Protein AF-A0A6V7L2U2-F1 (afdb_monomer)

pLDDT: mean 77.49, std 11.61, range [58.19, 94.0]

Radius of gyration: 19.54 Å; Cα contacts (8 Å, |Δi|>4): 29; chains: 1; bounding box: 39×28×45 Å

InterPro domains:
  IPR011057 Mss4-like superfamily [SSF51316] (2-62)
  IPR011323 Mss4/translationally controlled tumour-associated TCTP [G3DSA:2.170.150.10] (1-62)
  IPR018103 Translationally controlled tumour protein, conserved site [PS01002] (12-22)
  IPR018105 Translationally controlled tumour protein [PF00838] (2-62)
  IPR018105 Translationally controlled tumour protein [PR01653] (13-24)
  IPR018105 Translationally controlled tumour protein [PR01653] (25-44)
  IPR018105 Translationally controlled tumour protein [PTHR11991] (7-62)
  IPR034737 Translationally controlled tumour protein (TCTP) domain [PS51797] (1-62)

Structure (mmCIF, N/CA/C/O backbone):
data_AF-A0A6V7L2U2-F1
#
_entry.id   AF-A0A6V7L2U2-F1
#
loop_
_atom_site.group_PDB
_atom_site.id
_atom_site.type_symbol
_atom_site.label_atom_id
_atom_site.label_alt_id
_atom_site.label_comp_id
_atom_site.label_asym_id
_atom_site.label_entity_id
_atom_site.label_seq_id
_atom_site.pdbx_PDB_ins_code
_atom_site.Cartn_x
_atom_site.Cartn_y
_atom_site.Cartn_z
_atom_site.occupancy
_atom_site.B_iso_or_equiv
_atom_site.auth_seq_id
_atom_site.auth_comp_id
_atom_site.auth_asym_id
_atom_site.auth_atom_id
_atom_site.pdbx_PDB_model_num
ATOM 1 N N . LEU A 1 1 ? 12.970 -3.403 1.206 1.00 69.25 1 LEU A N 1
ATOM 2 C CA . LEU A 1 1 ? 12.336 -2.897 -0.028 1.00 69.25 1 LEU A CA 1
ATOM 3 C C . LEU A 1 1 ? 12.888 -3.726 -1.170 1.00 69.25 1 LEU A C 1
ATOM 5 O O . LEU A 1 1 ? 14.083 -3.997 -1.162 1.00 69.25 1 LEU A O 1
ATOM 9 N N . VAL A 1 2 ? 12.018 -4.216 -2.044 1.00 82.19 2 VAL A N 1
ATOM 10 C CA . VAL A 1 2 ? 12.387 -4.999 -3.227 1.00 82.19 2 VAL A CA 1
ATOM 11 C C . VAL A 1 2 ? 12.323 -4.066 -4.422 1.00 82.19 2 VAL A C 1
ATOM 13 O O . VAL A 1 2 ? 11.394 -3.272 -4.523 1.00 82.19 2 VAL A O 1
ATOM 16 N N . THR A 1 3 ? 13.317 -4.163 -5.295 1.00 79.75 3 THR A N 1
ATOM 17 C CA . THR A 1 3 ? 13.424 -3.384 -6.528 1.00 79.75 3 THR A CA 1
ATOM 18 C C . THR A 1 3 ? 13.159 -4.319 -7.703 1.00 79.75 3 THR A C 1
ATOM 20 O O . THR A 1 3 ? 13.750 -5.398 -7.754 1.00 79.75 3 THR A O 1
ATOM 23 N N . ARG A 1 4 ? 12.261 -3.944 -8.615 1.00 73.81 4 ARG A N 1
ATOM 24 C CA . ARG A 1 4 ? 11.884 -4.736 -9.795 1.00 73.81 4 ARG A CA 1
ATOM 25 C C . ARG A 1 4 ? 11.911 -3.869 -11.040 1.00 73.81 4 ARG A C 1
ATOM 27 O O . ARG A 1 4 ? 11.526 -2.705 -10.986 1.00 73.81 4 ARG A O 1
ATOM 34 N N . LYS A 1 5 ? 12.350 -4.450 -12.152 1.00 77.00 5 LYS A N 1
ATOM 35 C CA . LYS A 1 5 ? 12.254 -3.821 -13.467 1.00 77.00 5 LYS A CA 1
ATOM 36 C C . LYS A 1 5 ? 10.870 -4.112 -14.044 1.00 77.00 5 LYS A C 1
ATOM 38 O O . LYS A 1 5 ? 10.426 -5.261 -14.063 1.00 77.00 5 LYS A O 1
ATOM 43 N N . ASN A 1 6 ? 10.176 -3.080 -14.499 1.00 64.31 6 ASN A N 1
ATOM 44 C CA . ASN A 1 6 ? 8.906 -3.227 -15.192 1.00 64.31 6 ASN A CA 1
ATOM 45 C C . ASN A 1 6 ? 9.158 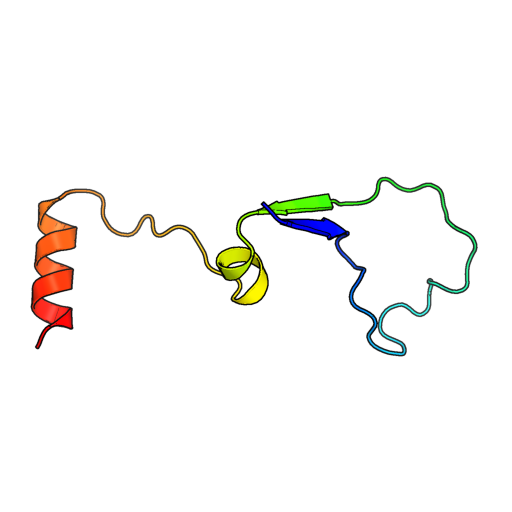-3.962 -16.510 1.00 64.31 6 ASN A C 1
ATOM 47 O O . ASN A 1 6 ? 9.993 -3.542 -17.304 1.00 64.31 6 ASN A O 1
ATOM 51 N N . GLY A 1 7 ? 8.436 -5.059 -16.738 1.00 63.78 7 GLY A N 1
ATOM 52 C CA . GLY A 1 7 ? 8.611 -5.883 -17.936 1.00 63.78 7 GLY A CA 1
ATOM 53 C C . GLY A 1 7 ? 9.600 -7.040 -17.784 1.00 63.78 7 GLY A C 1
ATOM 54 O O . GLY A 1 7 ? 9.647 -7.881 -18.675 1.00 63.78 7 GLY A O 1
ATOM 55 N N . ASP A 1 8 ? 10.284 -7.179 -16.641 1.00 64.88 8 ASP A N 1
ATOM 56 C CA . ASP A 1 8 ? 11.034 -8.399 -16.284 1.00 64.88 8 ASP A CA 1
ATOM 57 C C . ASP A 1 8 ? 10.078 -9.501 -15.787 1.00 64.88 8 ASP A C 1
ATOM 59 O O . ASP A 1 8 ? 10.195 -10.077 -14.706 1.00 64.88 8 ASP A O 1
ATOM 63 N N . ILE A 1 9 ? 9.021 -9.712 -16.569 1.00 65.56 9 ILE A N 1
ATOM 64 C CA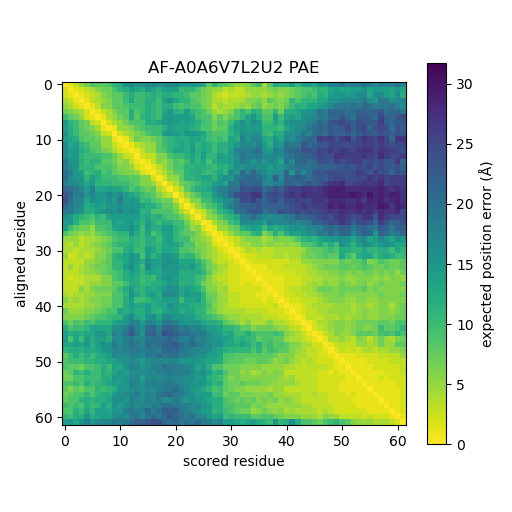 . ILE A 1 9 ? 8.034 -10.765 -16.399 1.00 65.56 9 ILE A CA 1
ATOM 65 C C . ILE A 1 9 ? 8.262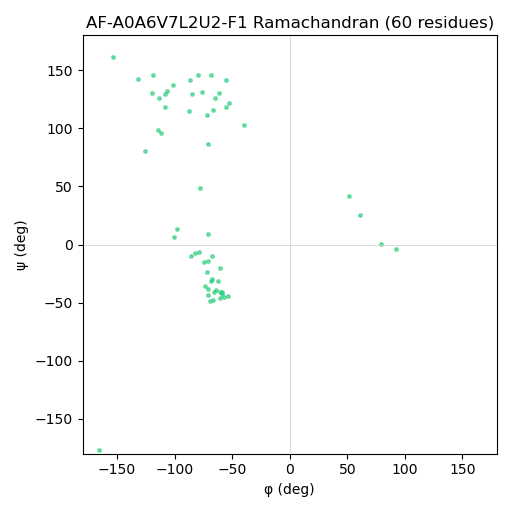 -11.694 -17.586 1.00 65.56 9 ILE A C 1
ATOM 67 O O . ILE A 1 9 ? 7.784 -11.435 -18.690 1.00 65.56 9 ILE A O 1
ATOM 71 N N . GLN A 1 10 ? 9.034 -12.758 -17.364 1.00 61.53 10 GLN A N 1
ATOM 72 C CA . GLN A 1 10 ? 9.303 -13.770 -18.382 1.00 61.53 10 GLN A CA 1
ATOM 73 C C . GLN A 1 10 ? 8.037 -14.595 -18.640 1.00 61.53 10 GLN A C 1
ATOM 75 O O . GLN A 1 10 ? 7.795 -15.629 -18.019 1.00 61.53 10 GLN A O 1
ATOM 80 N N . ILE A 1 11 ? 7.196 -14.091 -19.537 1.00 66.62 11 ILE A N 1
ATOM 81 C CA . ILE A 1 11 ? 6.110 -14.834 -20.171 1.00 66.62 11 ILE A CA 1
ATOM 82 C C . ILE A 1 11 ? 6.543 -15.054 -21.617 1.00 66.62 11 ILE A C 1
ATOM 84 O O . ILE A 1 11 ? 6.744 -14.085 -22.356 1.00 66.62 11 ILE A O 1
ATOM 88 N N . ASP A 1 12 ? 6.692 -16.317 -22.015 1.00 65.00 12 ASP A N 1
ATOM 89 C CA . ASP A 1 12 ? 7.100 -16.682 -23.372 1.00 65.00 12 ASP A CA 1
ATOM 90 C C . ASP A 1 12 ? 6.189 -16.003 -24.409 1.00 65.00 12 ASP A C 1
ATOM 92 O O . ASP A 1 12 ? 4.966 -16.155 -24.391 1.00 65.00 12 ASP A O 1
ATOM 96 N N . GLY A 1 13 ? 6.791 -15.210 -25.300 1.00 65.31 13 GLY A N 1
ATOM 97 C CA . GLY A 1 13 ? 6.087 -14.491 -26.367 1.00 65.31 13 GLY A CA 1
ATOM 98 C C . GLY A 1 13 ? 5.361 -13.204 -25.952 1.00 65.31 13 GLY A C 1
ATOM 99 O O . GLY A 1 13 ? 4.770 -12.556 -26.813 1.00 65.31 13 GLY A O 1
ATOM 100 N N . PHE A 1 14 ? 5.407 -12.790 -24.680 1.00 67.69 14 PHE A N 1
ATOM 101 C CA . PHE A 1 14 ? 4.801 -11.525 -24.229 1.00 67.69 14 PHE A CA 1
ATOM 102 C C . PHE A 1 14 ? 5.576 -10.290 -24.704 1.00 67.69 14 PHE A C 1
ATOM 104 O O . PHE A 1 14 ? 4.992 -9.219 -24.855 1.00 67.69 14 PHE A O 1
ATOM 111 N N . ASN A 1 15 ? 6.870 -10.451 -24.997 1.00 67.75 15 ASN A N 1
ATOM 112 C CA . ASN A 1 15 ? 7.696 -9.411 -25.598 1.00 67.75 15 ASN A CA 1
ATOM 113 C C . ASN A 1 15 ? 8.388 -9.914 -26.882 1.00 67.75 15 ASN A C 1
ATOM 115 O O . ASN A 1 15 ? 9.563 -10.272 -26.841 1.00 67.75 15 ASN A O 1
ATOM 119 N N . PRO A 1 16 ? 7.685 -9.948 -28.031 1.00 67.38 16 PRO A N 1
ATOM 120 C CA . PRO A 1 16 ? 8.266 -10.335 -29.322 1.00 67.38 16 PRO A CA 1
ATOM 121 C C . PRO A 1 16 ? 9.423 -9.432 -29.780 1.00 67.38 16 PRO A C 1
ATOM 123 O O . PRO A 1 16 ? 10.215 -9.844 -30.617 1.00 67.38 16 PRO A O 1
ATOM 126 N N . SER A 1 17 ? 9.520 -8.214 -29.234 1.00 67.56 17 SER A N 1
ATOM 127 C CA . SER A 1 17 ? 10.586 -7.250 -29.531 1.00 67.56 17 SER A CA 1
ATOM 128 C C . SER A 1 17 ? 11.871 -7.504 -28.734 1.00 67.56 17 SER A C 1
ATOM 130 O O . SER A 1 17 ? 12.876 -6.857 -28.998 1.00 67.56 17 SER A O 1
ATOM 132 N N . ALA A 1 18 ? 11.863 -8.432 -27.767 1.00 63.47 18 ALA A N 1
ATOM 133 C CA . ALA A 1 18 ? 13.024 -8.738 -26.925 1.00 63.47 18 ALA A CA 1
ATOM 134 C C . ALA A 1 18 ? 14.200 -9.387 -27.683 1.00 63.47 18 ALA A C 1
ATOM 136 O O . ALA A 1 18 ? 15.274 -9.540 -27.106 1.00 63.47 18 ALA A O 1
ATOM 137 N N . GLU A 1 19 ? 14.001 -9.798 -28.942 1.00 62.38 19 GLU A N 1
ATOM 138 C CA . GLU A 1 19 ? 15.068 -10.322 -29.807 1.00 62.38 19 GLU A CA 1
ATOM 139 C C . GLU A 1 19 ? 15.844 -9.223 -30.556 1.00 62.38 19 GLU A C 1
ATOM 141 O O . GLU A 1 19 ? 16.889 -9.509 -31.145 1.00 62.38 19 GLU A O 1
ATOM 146 N N . GLU A 1 20 ? 15.378 -7.969 -30.529 1.00 58.56 20 GLU A N 1
ATOM 147 C CA . GLU A 1 20 ? 16.138 -6.827 -31.043 1.00 58.56 20 GLU A CA 1
ATOM 148 C C . GLU A 1 20 ? 17.063 -6.275 -29.946 1.00 58.56 20 GLU A C 1
ATOM 150 O O . GLU A 1 20 ? 16.736 -6.292 -28.760 1.00 58.56 20 GLU A O 1
ATOM 155 N N . ALA A 1 21 ? 18.275 -5.867 -30.336 1.00 58.78 21 ALA A N 1
ATOM 156 C CA . ALA A 1 21 ? 19.314 -5.437 -29.406 1.00 58.78 21 ALA A CA 1
ATOM 157 C C . ALA A 1 21 ? 18.824 -4.308 -28.485 1.00 58.78 21 ALA A C 1
ATOM 159 O O . ALA A 1 21 ? 18.133 -3.404 -28.941 1.00 58.78 21 ALA A O 1
ATOM 160 N N . ASP A 1 22 ? 19.242 -4.371 -27.216 1.00 58.19 22 ASP A N 1
ATOM 161 C CA . ASP A 1 22 ? 18.950 -3.406 -26.151 1.00 58.19 22 ASP A CA 1
ATOM 162 C C . ASP A 1 22 ? 19.003 -1.953 -26.662 1.00 58.19 22 ASP A C 1
ATOM 164 O O . ASP A 1 22 ? 20.079 -1.396 -26.892 1.00 58.19 22 ASP A O 1
ATOM 168 N N . GLU A 1 23 ? 17.828 -1.348 -26.875 1.00 62.41 23 GLU A N 1
ATOM 169 C CA . GLU A 1 23 ? 17.680 -0.002 -27.447 1.00 62.41 23 GLU A CA 1
ATOM 170 C C . GLU A 1 23 ? 18.124 1.116 -26.480 1.00 62.41 23 GLU A C 1
ATOM 172 O O . GLU A 1 23 ? 17.917 2.296 -26.761 1.00 62.41 23 GLU A O 1
ATOM 177 N N . GLY A 1 24 ? 18.746 0.794 -25.337 1.00 59.84 24 GLY A N 1
ATOM 178 C CA . GLY A 1 24 ? 19.283 1.788 -24.402 1.00 59.84 24 GLY A CA 1
ATOM 179 C C . GLY A 1 24 ? 18.208 2.715 -23.827 1.00 59.84 24 GLY A C 1
ATOM 180 O O . GLY A 1 24 ? 18.496 3.859 -23.475 1.00 59.84 24 GLY A O 1
ATOM 181 N N . THR A 1 25 ? 16.963 2.238 -23.780 1.00 62.38 25 THR A N 1
ATOM 182 C CA . THR A 1 25 ? 15.817 2.982 -23.251 1.00 62.38 25 THR A CA 1
ATOM 183 C C . THR A 1 25 ? 15.817 2.912 -21.725 1.00 62.38 25 THR A C 1
ATOM 185 O O . THR A 1 25 ? 16.213 1.901 -21.148 1.00 62.38 25 THR A O 1
ATOM 188 N N . ASP A 1 26 ? 15.372 3.981 -21.060 1.00 61.88 26 ASP A N 1
ATOM 189 C CA . ASP A 1 26 ? 15.332 4.047 -19.598 1.00 61.88 26 ASP A CA 1
ATOM 190 C C . ASP A 1 26 ? 14.542 2.869 -19.004 1.00 61.88 26 ASP A C 1
ATOM 192 O O . ASP A 1 26 ? 13.340 2.704 -19.239 1.00 61.88 26 ASP A O 1
ATOM 196 N N . GLU A 1 27 ? 15.224 2.051 -18.200 1.00 65.50 27 GLU A N 1
ATOM 197 C CA . GLU A 1 27 ? 14.596 0.954 -17.477 1.00 65.50 27 GLU A CA 1
ATOM 198 C C . GLU A 1 27 ? 13.632 1.523 -16.428 1.00 65.50 27 GLU A C 1
ATOM 200 O O . GLU A 1 27 ? 14.035 2.180 -15.463 1.00 65.50 27 GLU A O 1
ATOM 205 N N . ALA A 1 28 ? 12.336 1.255 -16.587 1.00 67.25 28 ALA A N 1
ATOM 206 C CA . ALA A 1 28 ? 11.355 1.595 -15.569 1.00 67.25 28 ALA A CA 1
ATOM 207 C C . ALA A 1 28 ? 11.534 0.655 -14.368 1.00 67.25 28 ALA A C 1
ATOM 209 O O . ALA A 1 28 ? 11.277 -0.543 -14.462 1.00 67.25 28 ALA A O 1
ATOM 210 N N . VAL A 1 29 ? 11.988 1.194 -13.237 1.00 73.19 29 VAL A N 1
ATOM 211 C CA . VAL A 1 29 ? 12.252 0.437 -12.008 1.00 73.19 29 VAL A CA 1
ATOM 212 C C . VAL A 1 29 ? 11.283 0.868 -10.910 1.00 73.19 29 VAL A C 1
ATOM 214 O O . VAL A 1 29 ? 11.210 2.047 -10.569 1.00 73.19 29 VAL A O 1
ATOM 217 N N . GLU A 1 30 ? 10.575 -0.089 -10.311 1.00 78.94 30 GLU A N 1
ATOM 218 C CA . GLU A 1 30 ? 9.718 0.131 -9.144 1.00 78.94 30 GLU A CA 1
ATOM 219 C C . GLU A 1 30 ? 10.375 -0.460 -7.888 1.00 78.94 30 GLU A C 1
ATOM 221 O O . GLU A 1 30 ? 10.844 -1.601 -7.886 1.00 78.94 30 GLU A O 1
ATOM 226 N N . SER A 1 31 ? 10.419 0.314 -6.799 1.00 84.38 31 SER A N 1
ATOM 227 C CA . SER A 1 31 ? 10.894 -0.160 -5.496 1.00 84.38 31 SER A CA 1
ATOM 228 C C . SER A 1 31 ? 9.791 -0.045 -4.454 1.00 84.38 31 SER A C 1
ATOM 230 O O . SER A 1 31 ? 9.168 1.003 -4.310 1.00 84.38 31 SER A O 1
ATOM 232 N N . GLY A 1 32 ? 9.550 -1.119 -3.706 1.00 85.56 32 GLY A N 1
ATOM 233 C CA . GLY A 1 32 ? 8.413 -1.189 -2.795 1.00 85.56 32 GLY A CA 1
ATOM 234 C C . GLY A 1 32 ? 8.489 -2.330 -1.789 1.00 85.56 32 GLY A C 1
ATOM 235 O O . GLY A 1 32 ? 9.481 -3.058 -1.680 1.00 85.56 32 GLY A O 1
ATOM 236 N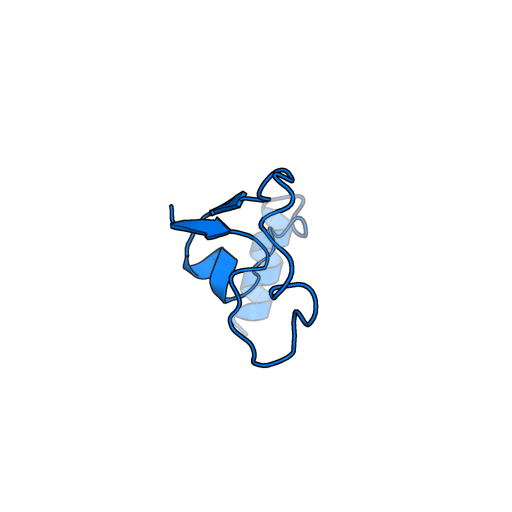 N . VAL A 1 33 ? 7.437 -2.468 -0.984 1.00 87.19 33 VAL A N 1
ATOM 237 C CA . VAL A 1 33 ? 7.280 -3.610 -0.074 1.00 87.19 33 VAL A CA 1
ATOM 238 C C . VAL A 1 33 ? 6.859 -4.822 -0.895 1.00 87.19 33 VAL A C 1
ATOM 240 O O . VAL A 1 33 ? 5.908 -4.743 -1.664 1.00 87.19 33 VAL A O 1
ATOM 243 N N . ASP A 1 34 ? 7.531 -5.955 -0.700 1.00 85.44 34 ASP A N 1
ATOM 244 C CA . ASP A 1 34 ? 7.306 -7.166 -1.498 1.00 85.44 34 ASP A CA 1
ATOM 245 C C . ASP A 1 34 ? 5.833 -7.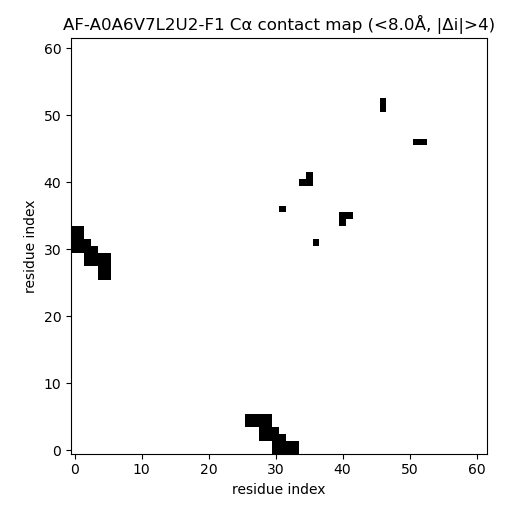606 -1.522 1.00 85.44 34 ASP A C 1
ATOM 247 O O . ASP 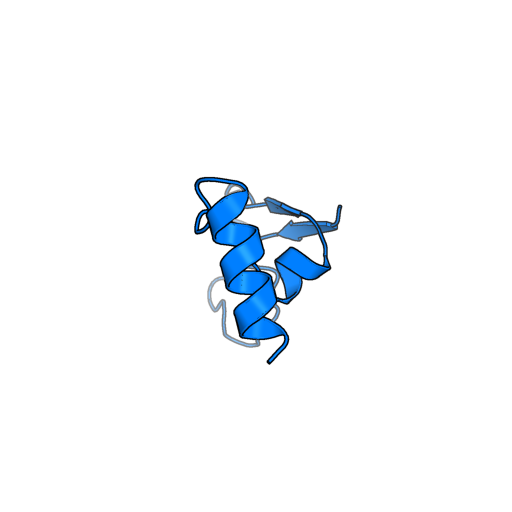A 1 34 ? 5.269 -7.865 -2.580 1.00 85.44 34 ASP A O 1
ATOM 251 N N . VAL A 1 35 ? 5.171 -7.591 -0.360 1.00 86.38 35 VAL A N 1
ATOM 252 C CA . VAL A 1 35 ? 3.747 -7.941 -0.241 1.00 86.38 35 VAL A CA 1
ATOM 253 C C . VAL A 1 35 ? 2.860 -7.004 -1.066 1.00 86.38 35 VAL A C 1
ATOM 255 O O . VAL A 1 35 ? 1.939 -7.480 -1.728 1.00 86.38 35 VAL A O 1
ATOM 258 N N . VAL A 1 36 ? 3.160 -5.700 -1.068 1.00 86.06 36 VAL A N 1
ATOM 259 C CA . VAL A 1 36 ? 2.414 -4.681 -1.825 1.00 86.06 36 VAL A CA 1
ATOM 260 C C . VAL A 1 36 ? 2.583 -4.903 -3.325 1.00 86.06 36 VAL A C 1
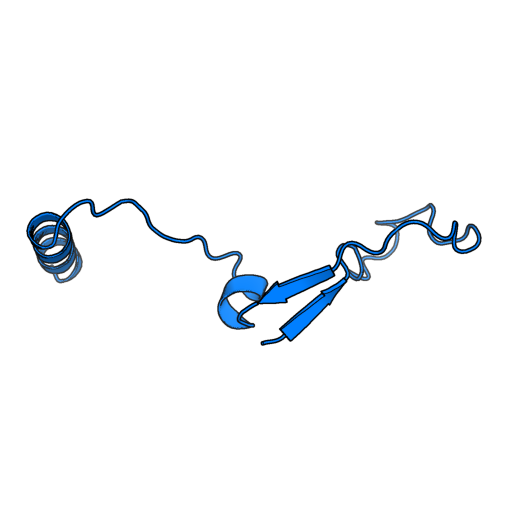ATOM 262 O O . VAL A 1 36 ? 1.584 -4.979 -4.038 1.00 86.06 36 VAL A O 1
ATOM 265 N N . LEU A 1 37 ? 3.824 -5.096 -3.779 1.00 84.25 37 LEU A N 1
ATOM 266 C CA . LEU A 1 37 ? 4.150 -5.311 -5.191 1.00 84.25 37 LEU A CA 1
ATOM 267 C C . LEU A 1 37 ? 3.578 -6.636 -5.724 1.00 84.25 37 LEU A C 1
ATOM 269 O O . LEU A 1 37 ? 3.038 -6.677 -6.825 1.00 84.25 37 LEU A O 1
ATOM 273 N N . ASN A 1 38 ? 3.638 -7.717 -4.938 1.00 83.81 38 ASN A N 1
ATOM 274 C CA . ASN A 1 38 ? 3.140 -9.038 -5.343 1.00 83.81 38 ASN A CA 1
ATOM 275 C C . ASN A 1 38 ? 1.615 -9.120 -5.423 1.00 83.81 38 ASN A C 1
ATOM 277 O O . ASN A 1 38 ? 1.082 -9.781 -6.309 1.00 83.81 38 ASN A O 1
ATOM 281 N N . HIS A 1 39 ? 0.911 -8.465 -4.500 1.00 86.06 39 HIS A N 1
ATOM 282 C CA . HIS A 1 39 ? -0.549 -8.547 -4.410 1.00 86.06 39 HIS A CA 1
ATOM 283 C C . HIS A 1 39 ? -1.243 -7.335 -5.039 1.00 86.06 39 HIS A C 1
ATOM 285 O O . HIS A 1 39 ? -2.461 -7.210 -4.929 1.00 86.06 39 HIS A O 1
ATOM 291 N N . ARG A 1 40 ? -0.479 -6.446 -5.696 1.00 85.56 40 ARG A N 1
ATOM 292 C CA . ARG A 1 40 ? -0.968 -5.209 -6.326 1.00 85.56 40 ARG A CA 1
ATOM 293 C C . ARG A 1 40 ? -1.803 -4.370 -5.353 1.00 85.56 40 ARG A C 1
ATOM 295 O O . ARG A 1 40 ? -2.864 -3.858 -5.710 1.00 85.56 40 ARG A O 1
ATOM 302 N N . LEU A 1 41 ? -1.347 -4.283 -4.101 1.00 88.50 41 LEU A N 1
ATOM 303 C CA . LEU A 1 41 ? -2.065 -3.556 -3.055 1.00 88.50 41 LEU A CA 1
ATOM 304 C C . LEU A 1 41 ? -2.031 -2.054 -3.345 1.00 88.50 41 LEU A C 1
ATOM 306 O O . LEU A 1 41 ? -1.039 -1.531 -3.846 1.00 88.50 41 LEU A O 1
ATOM 310 N N . GLN A 1 42 ? -3.109 -1.361 -2.986 1.00 87.25 42 GLN A N 1
ATOM 311 C CA . GLN A 1 42 ? -3.234 0.085 -3.138 1.00 87.25 42 GLN A CA 1
ATOM 312 C C . GLN A 1 42 ? -3.428 0.744 -1.774 1.00 87.25 42 GLN A C 1
ATOM 314 O O . GLN A 1 42 ? -4.077 0.180 -0.888 1.00 87.25 42 GLN A O 1
ATOM 319 N N . GLU A 1 43 ? -2.880 1.946 -1.610 1.00 85.62 43 GLU A N 1
ATOM 320 C CA . GLU A 1 43 ? -3.139 2.757 -0.424 1.00 85.62 43 GLU A CA 1
ATOM 321 C C . GLU A 1 43 ? -4.630 3.094 -0.331 1.00 85.62 43 GLU A C 1
ATOM 323 O O . GLU A 1 43 ? -5.255 3.543 -1.294 1.00 85.62 43 GLU A O 1
ATOM 328 N N . THR A 1 44 ? -5.218 2.861 0.843 1.00 83.38 44 THR A N 1
ATOM 329 C CA . THR A 1 44 ? -6.619 3.198 1.086 1.00 83.38 44 THR A CA 1
ATOM 330 C C . THR A 1 44 ? -6.740 4.637 1.569 1.00 83.38 44 THR A C 1
ATOM 332 O O . THR A 1 44 ? -6.302 4.985 2.663 1.00 83.38 44 THR A O 1
ATOM 335 N N . TYR A 1 45 ? -7.390 5.471 0.761 1.00 79.56 45 TYR A N 1
ATOM 336 C CA . TYR A 1 45 ? -7.778 6.836 1.135 1.00 79.56 45 TYR A CA 1
ATOM 337 C C . TYR A 1 45 ? -9.245 6.920 1.587 1.00 79.56 45 TYR A C 1
ATOM 339 O O . TYR A 1 45 ? -9.809 8.005 1.695 1.00 79.56 45 TYR A O 1
ATOM 347 N N . ALA A 1 46 ? -9.887 5.774 1.844 1.00 77.94 46 ALA A N 1
ATOM 348 C CA . ALA A 1 46 ? -11.323 5.689 2.118 1.00 77.94 46 ALA A CA 1
ATOM 349 C C . ALA A 1 46 ? -11.741 6.255 3.490 1.00 77.94 46 ALA A C 1
ATOM 351 O O . ALA A 1 46 ? -12.927 6.485 3.722 1.00 77.94 46 ALA A O 1
ATOM 352 N N . PHE A 1 47 ? -10.793 6.489 4.403 1.00 85.69 47 PHE A N 1
ATOM 353 C CA . PHE A 1 47 ? -11.071 6.960 5.761 1.00 85.69 47 PHE A CA 1
ATOM 354 C C . PHE A 1 47 ? -10.513 8.366 5.969 1.00 85.69 47 PHE A C 1
ATOM 356 O O . PHE A 1 47 ? -9.332 8.545 6.253 1.00 85.69 47 PHE A O 1
ATOM 363 N N . GLY A 1 48 ? -11.382 9.370 5.843 1.00 83.94 48 GLY A N 1
ATOM 364 C CA . GLY A 1 48 ? -11.021 10.773 6.064 1.00 83.94 48 GLY A CA 1
ATOM 365 C C . GLY A 1 48 ? -10.852 11.152 7.540 1.00 83.94 48 GLY A C 1
ATOM 366 O O . GLY A 1 48 ? -10.293 12.203 7.846 1.00 83.94 48 GLY A O 1
ATOM 367 N N . ASP A 1 49 ? -11.327 10.321 8.472 1.00 89.75 49 ASP A N 1
ATOM 368 C CA . ASP A 1 49 ? -11.277 10.598 9.904 1.00 89.75 49 ASP A CA 1
ATOM 369 C C . ASP A 1 49 ? -11.254 9.312 10.749 1.00 89.75 49 ASP A C 1
ATOM 371 O O . ASP A 1 49 ? -11.638 8.225 10.321 1.00 89.75 49 ASP A O 1
ATOM 375 N N . LYS A 1 50 ? -10.830 9.428 12.011 1.00 88.88 50 LYS A N 1
ATOM 376 C CA . LYS A 1 50 ? -10.732 8.270 12.912 1.00 88.88 50 LYS A CA 1
ATOM 377 C C . LYS A 1 50 ? -12.088 7.597 13.168 1.00 88.88 50 LYS A C 1
ATOM 379 O O . LYS A 1 50 ? -12.118 6.387 13.394 1.00 88.88 50 LYS A O 1
ATOM 384 N N . LYS A 1 51 ? -13.205 8.339 13.166 1.00 91.25 51 LYS A N 1
ATOM 385 C CA . LYS A 1 51 ? -14.520 7.757 13.480 1.00 91.25 51 LYS A CA 1
ATOM 386 C C . LYS A 1 51 ? -14.984 6.844 12.350 1.00 91.25 51 LYS A C 1
ATOM 388 O O . LYS A 1 51 ? -15.421 5.734 12.654 1.00 91.25 51 LYS A O 1
ATOM 393 N N . SER A 1 52 ? -14.829 7.255 11.088 1.00 88.88 52 SER A N 1
ATOM 394 C CA . SER A 1 52 ? -15.185 6.421 9.928 1.00 88.88 52 SER A CA 1
ATOM 395 C C . SER A 1 52 ? -14.417 5.097 9.902 1.00 88.88 52 SER A C 1
ATOM 397 O O . SER A 1 52 ? -15.033 4.047 9.719 1.00 88.88 52 SER A O 1
ATOM 399 N N . TYR A 1 53 ? -13.119 5.104 10.224 1.00 91.06 53 TYR A N 1
ATOM 400 C CA . TYR A 1 53 ? -12.336 3.869 10.357 1.00 91.06 53 TYR A CA 1
ATOM 401 C C . TYR A 1 53 ? -12.876 2.940 11.456 1.00 91.06 53 TYR A C 1
ATOM 403 O O . TYR A 1 53 ? -13.052 1.741 11.245 1.00 91.06 53 TYR A O 1
ATOM 411 N N . THR A 1 54 ? -13.191 3.487 12.637 1.00 91.56 54 THR A N 1
ATOM 412 C CA . THR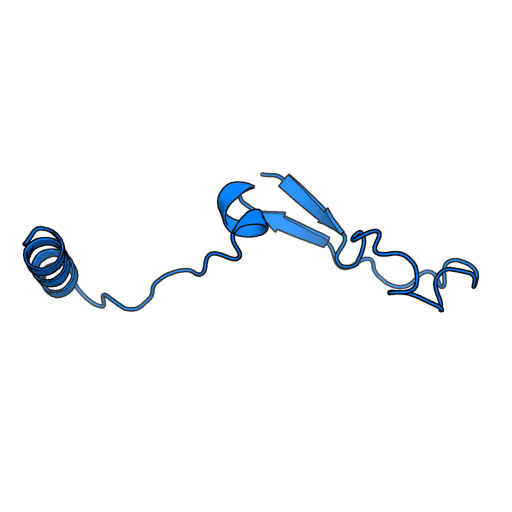 A 1 54 ? -13.719 2.671 13.746 1.00 91.56 54 THR A CA 1
ATOM 413 C C . THR A 1 54 ? -15.110 2.104 13.471 1.00 91.56 54 THR A C 1
ATOM 415 O O . THR A 1 54 ? -15.433 1.036 13.986 1.00 91.56 54 THR A O 1
ATOM 418 N N . LEU A 1 55 ? -15.934 2.800 12.682 1.00 92.81 55 LEU A N 1
ATOM 419 C CA . LEU A 1 55 ? -17.247 2.305 12.273 1.00 92.81 55 LEU A CA 1
ATOM 420 C C . LEU A 1 55 ? -17.096 1.125 11.311 1.00 92.81 55 LEU A C 1
ATOM 422 O O . LEU A 1 55 ? -17.672 0.071 11.563 1.00 92.81 55 LEU A O 1
ATOM 426 N N . TYR A 1 56 ? -16.246 1.269 10.292 1.00 92.00 56 TYR A N 1
ATOM 427 C CA . TYR A 1 56 ? -15.928 0.181 9.368 1.00 92.00 56 TYR A CA 1
ATOM 428 C C . TYR A 1 56 ? -15.385 -1.051 10.097 1.00 92.00 56 TYR A C 1
ATOM 430 O O . TYR A 1 56 ? -15.848 -2.158 9.850 1.00 92.00 56 TYR A O 1
ATOM 438 N N . LEU A 1 57 ? -14.460 -0.868 11.047 1.00 91.56 57 LEU A N 1
ATOM 439 C CA . LEU A 1 57 ? -13.918 -1.977 11.836 1.00 91.56 57 LEU A CA 1
ATOM 440 C C . LEU A 1 57 ? -15.022 -2.728 12.597 1.00 91.56 57 LEU A C 1
ATOM 442 O O . LEU A 1 57 ? -15.020 -3.955 12.629 1.00 91.56 57 LEU A O 1
ATOM 446 N N . LYS A 1 58 ? -15.972 -1.998 13.198 1.00 94.00 58 LYS A N 1
ATOM 447 C CA . LYS A 1 58 ? -17.103 -2.605 13.912 1.00 94.00 58 LYS A CA 1
ATOM 448 C C . LYS A 1 58 ? -18.013 -3.397 12.983 1.00 94.00 58 LYS A C 1
ATOM 450 O O . LYS A 1 58 ? -18.501 -4.438 13.399 1.00 94.00 58 LYS A O 1
ATOM 455 N N . ASP A 1 59 ? -18.258 -2.902 11.773 1.00 93.38 59 ASP A N 1
ATOM 456 C CA . ASP A 1 59 ? -19.083 -3.604 10.789 1.00 93.38 59 ASP A CA 1
ATOM 457 C C . ASP A 1 59 ? -18.362 -4.811 10.185 1.00 93.38 59 ASP A C 1
ATOM 459 O O . ASP A 1 59 ? -18.996 -5.835 9.970 1.00 93.38 59 ASP A O 1
ATOM 463 N N . PHE A 1 60 ? -17.047 -4.729 9.983 1.00 92.12 60 PHE A N 1
ATOM 464 C CA . PHE A 1 60 ? -16.224 -5.840 9.503 1.00 92.12 60 PHE A CA 1
ATOM 465 C C . PHE A 1 60 ? -16.099 -6.985 10.521 1.00 92.12 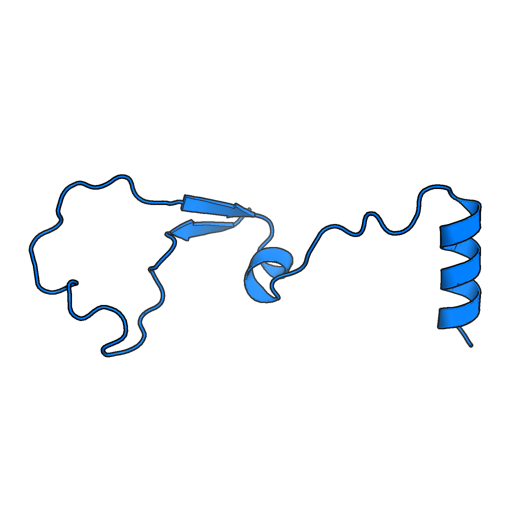60 PHE A C 1
ATOM 467 O O . PHE A 1 60 ? -15.957 -8.138 10.137 1.00 92.12 60 PHE A O 1
ATOM 474 N N . MET A 1 61 ? -16.122 -6.672 11.821 1.00 92.81 61 MET A N 1
ATOM 475 C CA . MET A 1 61 ? -16.045 -7.664 12.903 1.00 92.81 61 MET A CA 1
ATOM 476 C C . MET A 1 61 ? -17.368 -8.392 13.188 1.00 92.81 61 MET A C 1
ATOM 478 O O . MET A 1 61 ? -17.378 -9.277 14.046 1.00 92.81 61 MET A O 1
ATOM 482 N N . LYS A 1 62 ? -18.472 -7.993 12.547 1.00 85.31 62 LYS A N 1
ATOM 483 C CA . LYS A 1 62 ? -19.750 -8.713 12.630 1.00 85.31 62 LYS A CA 1
ATOM 484 C C . LYS A 1 62 ? -19.698 -9.979 11.787 1.00 85.31 62 LYS A C 1
ATOM 486 O O . LYS A 1 62 ? -20.228 -10.995 12.284 1.00 85.31 62 LYS A O 1
#

Secondary structure (DSSP, 8-state):
-EEEETT----TTS-GGGGS--------EEEE-HHHHHHT-------SSHHHHHHHHHHHT-

Sequence (62 aa):
LVTRKNGDIQIDGFNPSAEEADEGTDEAVESGVDVVLNHRLQETYAFGDKKSYTLYLKDFMK

Foldseek 3Di:
DDKDFPPPPPDVPPCPVPPPPDPVDDTDMDDDDPVCVVVVDDDDPPDPDPVVVVVVVVVVVD

Solvent-accessible surface area (backbone atoms only — not comparable to full-atom values): 4256 Å² total; per-residue (Å²): 120,47,75,44,57,70,79,79,63,95,47,92,77,76,57,76,67,70,82,55,76,86,82,82,66,87,79,53,68,52,73,41,52,59,69,41,68,74,67,68,60,73,90,80,79,86,57,90,45,74,65,58,46,55,50,52,52,56,63,73,73,106

Mean predicted aligned error: 11.25 Å

Organism: NCBI:txid1563983